Protein AF-A0A8X7PCP7-F1 (afdb_monomer)

InterPro domains:
  IPR029063 S-adenosyl-L-methionine-dependent methyltransferase superfamily [G3DSA:3.40.50.150] (1-66)
  IPR051720 rRNA N6-Adenosine-Methyltransferase/Polyamine Synthase [PTHR23290] (22-66)

Solvent-accessible surface area (backbone atoms only — not comparable to full-atom values): 4372 Å² total; per-residue (Å²): 129,84,74,61,70,89,52,92,56,86,58,51,45,56,51,46,66,64,50,60,52,43,30,60,77,64,52,29,70,46,76,46,77,77,48,78,48,75,52,75,44,62,59,86,50,91,86,54,89,54,68,56,45,82,43,80,47,74,44,74,47,71,40,66,53,81,83,128

Radius of gyration: 14.89 Å; Cα contacts (8 Å, |Δi|>4): 84; chains: 1; bounding box: 38×21×36 Å

Secondary structure (DSSP, 8-state):
----TT-SSTTHHHHHHTSHHHHHHTTEEEEEEEEEEEEEEE--STT-SSSEEEEEEEEEEEEEPP--

Nearest PDB structures (foldseek):
  2ivb-assembly1_C  TM=4.405E-01  e=3.098E+00  Escherichia coli
  5t7v-assembly1_S1  TM=2.350E-01  e=1.971E+00  Staphylococcus aureus
  7aeb-assembly1_Y  TM=2.336E-01  e=1.254E+00  Algoriphagus machipongonensis

Foldseek 3Di:
DPQPPPDPDPCSNVVCVVFVVVCVVVQFPGKDFPDKDWDWDADPDPPDPDRIDIDIDTDMDTHHDDDD

Mean predicted aligned error: 8.31 Å

Sequence (68 aa):
MNPPFGTRKKGADMEFLSGYEALRDFNAKSAEVICELRYDLPKLYKFHKRKEVDIAVDLWRFEPRQNN

Structure (mmCIF, N/CA/C/O backbone):
data_AF-A0A8X7PCP7-F1
#
_entry.id   AF-A0A8X7PCP7-F1
#
loop_
_atom_site.group_PDB
_atom_site.id
_atom_site.type_symbol
_atom_site.label_atom_id
_atom_site.label_alt_id
_atom_site.label_comp_id
_atom_site.label_asym_id
_atom_site.label_entity_id
_atom_site.label_seq_id
_atom_site.pdbx_PDB_ins_code
_atom_site.Cartn_x
_atom_site.Cartn_y
_atom_site.Cartn_z
_atom_site.occupancy
_atom_site.B_iso_or_equiv
_atom_site.auth_seq_id
_atom_site.auth_comp_id
_atom_site.auth_asym_id
_atom_site.auth_atom_id
_atom_site.pdbx_PDB_model_num
ATOM 1 N N . MET A 1 1 ? -9.829 7.016 -1.079 1.00 46.56 1 MET A N 1
ATOM 2 C CA . MET A 1 1 ? -8.608 7.535 -1.739 1.00 46.56 1 MET A CA 1
ATOM 3 C C . MET A 1 1 ? -7.608 6.388 -1.775 1.00 46.56 1 MET A C 1
ATOM 5 O O . MET A 1 1 ? -7.562 5.665 -0.790 1.00 46.56 1 MET A O 1
ATOM 9 N N . ASN A 1 2 ? -6.890 6.165 -2.882 1.00 44.94 2 ASN A N 1
ATOM 10 C CA . ASN A 1 2 ? -5.845 5.135 -2.918 1.00 44.94 2 ASN A CA 1
ATOM 11 C C . ASN A 1 2 ? -4.691 5.610 -2.014 1.00 44.94 2 ASN A C 1
ATOM 13 O O . ASN A 1 2 ? -4.331 6.787 -2.130 1.00 44.94 2 ASN A O 1
ATOM 17 N N . PRO A 1 3 ? -4.161 4.787 -1.099 1.00 55.81 3 PRO A N 1
ATOM 18 C CA . PRO A 1 3 ? -3.152 5.245 -0.154 1.00 55.81 3 PRO A CA 1
ATOM 19 C C . PRO A 1 3 ? -1.892 5.762 -0.864 1.00 55.81 3 PRO A C 1
ATOM 21 O O . PRO A 1 3 ? -1.648 5.396 -2.019 1.00 55.81 3 PRO A O 1
ATOM 24 N N . PRO A 1 4 ? -1.070 6.592 -0.195 1.00 56.81 4 PRO A N 1
ATOM 25 C CA . PRO A 1 4 ? 0.126 7.213 -0.763 1.00 56.81 4 PRO A CA 1
ATOM 26 C C . PRO A 1 4 ? 1.297 6.221 -0.929 1.00 56.81 4 PRO A C 1
ATOM 28 O O . PRO A 1 4 ? 2.445 6.518 -0.584 1.00 56.81 4 PRO A O 1
ATOM 31 N N . PHE A 1 5 ? 1.027 5.040 -1.482 1.00 60.81 5 PHE A N 1
ATOM 32 C CA . PHE A 1 5 ? 2.045 4.072 -1.861 1.00 60.81 5 PHE A CA 1
ATOM 33 C C . PHE A 1 5 ? 2.879 4.642 -3.015 1.00 60.81 5 PHE A C 1
ATOM 35 O O . PHE A 1 5 ? 2.348 5.158 -4.000 1.00 60.81 5 PHE A O 1
ATOM 42 N N . GLY A 1 6 ? 4.206 4.593 -2.885 1.00 57.66 6 GLY A N 1
ATOM 43 C CA . GLY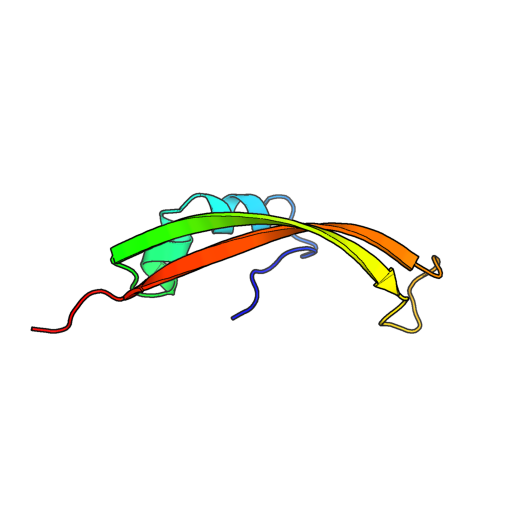 A 1 6 ? 5.117 5.186 -3.870 1.00 57.66 6 GLY A CA 1
ATOM 44 C C . GLY A 1 6 ? 5.291 6.705 -3.752 1.00 57.66 6 GLY A C 1
ATOM 45 O O . GLY A 1 6 ? 5.768 7.343 -4.694 1.00 57.66 6 GLY A O 1
ATOM 46 N N . THR A 1 7 ? 4.941 7.311 -2.611 1.00 63.69 7 THR A N 1
ATOM 47 C CA . THR A 1 7 ? 5.348 8.696 -2.344 1.00 63.69 7 THR A CA 1
ATOM 48 C C . THR A 1 7 ? 6.860 8.806 -2.153 1.00 63.69 7 THR A C 1
ATOM 50 O O . THR A 1 7 ? 7.542 7.878 -1.728 1.00 63.69 7 THR A O 1
ATOM 53 N N . ARG A 1 8 ? 7.417 9.985 -2.464 1.00 61.81 8 ARG A N 1
ATOM 54 C CA . ARG A 1 8 ? 8.846 10.276 -2.229 1.00 61.81 8 ARG A CA 1
ATOM 55 C C . ARG A 1 8 ? 9.189 10.422 -0.740 1.00 61.81 8 ARG A C 1
ATOM 57 O O . ARG A 1 8 ? 10.367 10.505 -0.405 1.00 61.81 8 ARG A O 1
ATOM 64 N N . LYS A 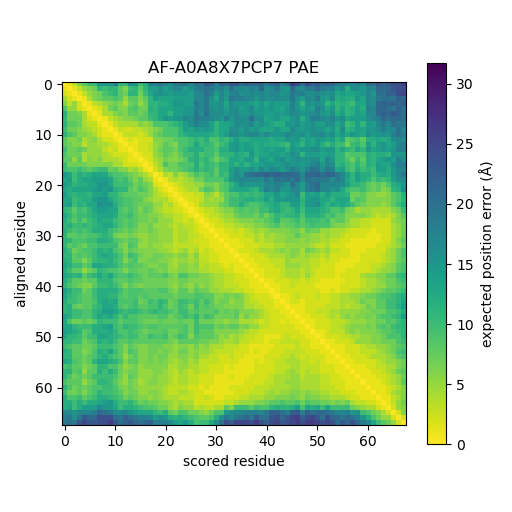1 9 ? 8.182 10.487 0.139 1.00 65.81 9 LYS A N 1
ATOM 65 C CA . LYS A 1 9 ? 8.361 10.544 1.590 1.00 65.81 9 LYS A CA 1
ATOM 66 C C . LYS A 1 9 ? 8.494 9.110 2.104 1.00 65.81 9 LYS A C 1
ATOM 68 O O . LYS A 1 9 ? 7.529 8.354 2.116 1.00 65.81 9 LYS A O 1
ATOM 73 N N . LYS A 1 10 ? 9.708 8.739 2.511 1.00 61.91 10 LYS A N 1
ATOM 74 C CA . LYS A 1 10 ? 9.996 7.424 3.095 1.00 61.91 10 LYS A CA 1
ATOM 75 C C . LYS A 1 10 ? 9.123 7.206 4.339 1.00 61.91 10 LYS A C 1
ATOM 77 O O . LYS A 1 10 ? 9.153 8.043 5.236 1.00 61.91 10 LYS A O 1
ATOM 82 N N . GLY A 1 11 ? 8.390 6.094 4.384 1.00 63.00 11 GLY A N 1
ATOM 83 C CA . GLY A 1 11 ? 7.553 5.709 5.522 1.00 63.00 11 GLY A CA 1
ATOM 84 C C . GLY A 1 11 ? 6.157 6.333 5.550 1.00 63.00 11 GLY A C 1
ATOM 85 O O . GLY A 1 11 ? 5.430 6.068 6.495 1.00 63.00 11 GLY A O 1
ATOM 86 N N . ALA A 1 12 ? 5.757 7.128 4.551 1.00 66.00 12 ALA A N 1
ATOM 87 C CA . ALA A 1 12 ? 4.393 7.672 4.479 1.00 66.00 12 A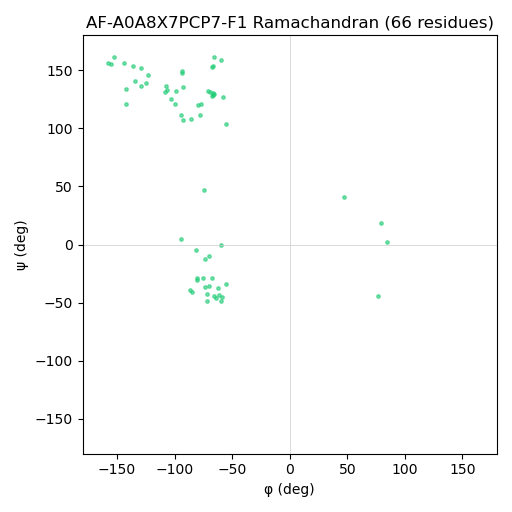LA A CA 1
ATOM 88 C C . ALA A 1 12 ? 3.329 6.585 4.238 1.00 66.00 12 ALA A C 1
ATOM 90 O O . ALA A 1 12 ? 2.183 6.711 4.654 1.00 66.00 12 ALA A O 1
ATOM 91 N N . ASP A 1 13 ? 3.727 5.510 3.566 1.00 65.12 13 ASP A N 1
ATOM 92 C CA . ASP A 1 13 ? 2.982 4.262 3.453 1.00 65.12 13 ASP A CA 1
ATOM 93 C C . ASP A 1 13 ? 2.827 3.571 4.813 1.00 65.12 13 ASP A C 1
ATOM 95 O O . ASP A 1 13 ? 1.723 3.183 5.173 1.00 65.12 13 ASP A O 1
ATOM 99 N N . MET A 1 14 ? 3.900 3.477 5.601 1.00 63.81 14 MET A N 1
ATOM 100 C CA . MET A 1 14 ? 3.863 2.886 6.944 1.00 63.81 14 MET A CA 1
ATOM 101 C C . MET A 1 14 ? 3.093 3.750 7.956 1.00 63.81 14 MET A C 1
ATOM 103 O O . MET A 1 14 ? 2.392 3.206 8.803 1.00 63.81 14 MET A O 1
ATOM 107 N N . GLU A 1 15 ? 3.184 5.081 7.858 1.00 65.38 15 GLU A N 1
ATOM 108 C CA . GLU A 1 15 ? 2.362 6.038 8.617 1.00 65.38 15 GLU A CA 1
ATOM 109 C C . GLU A 1 15 ? 0.874 5.826 8.297 1.00 65.38 15 GLU A C 1
ATOM 111 O O . GLU A 1 15 ? 0.075 5.604 9.207 1.00 65.38 15 GLU A O 1
ATOM 116 N N . PHE A 1 16 ? 0.516 5.736 7.010 1.00 65.94 16 PHE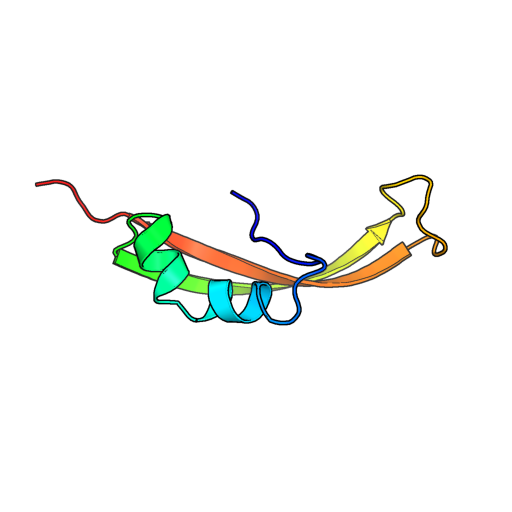 A N 1
ATOM 117 C CA . PHE A 1 16 ? -0.844 5.407 6.579 1.00 65.94 16 PHE A CA 1
ATOM 118 C C . PHE A 1 16 ? -1.314 4.040 7.110 1.00 65.94 16 PHE A C 1
ATOM 120 O O . PHE A 1 16 ? -2.432 3.910 7.610 1.00 65.94 16 PHE A O 1
ATOM 127 N N . LEU A 1 17 ? -0.456 3.018 7.023 1.00 63.53 17 LEU A N 1
ATOM 128 C CA . LEU A 1 17 ? -0.737 1.649 7.467 1.00 63.53 17 LEU A CA 1
ATOM 129 C C . LEU A 1 17 ? -0.741 1.477 8.986 1.00 63.53 17 LEU A C 1
ATOM 131 O O . LEU A 1 17 ? -1.231 0.454 9.459 1.00 63.53 17 LEU A O 1
ATOM 135 N N . SER A 1 18 ? -0.263 2.456 9.765 1.00 64.88 18 SER A N 1
ATOM 136 C CA . SER A 1 18 ? -0.257 2.397 11.237 1.00 64.88 18 SER A CA 1
ATOM 137 C C . SER A 1 18 ? -1.657 2.241 11.856 1.00 64.88 18 SER A C 1
ATOM 139 O O . SER A 1 18 ? -1.794 2.151 13.077 1.00 64.88 18 SER A O 1
ATOM 141 N N . GLY A 1 19 ? -2.709 2.191 11.030 1.00 61.59 19 GLY A N 1
ATOM 142 C CA . GLY A 1 19 ? -4.093 1.906 11.389 1.00 61.59 19 GLY A CA 1
ATOM 143 C C . GLY A 1 19 ? -4.752 3.113 12.035 1.00 61.59 19 GLY A C 1
ATOM 144 O O . GLY A 1 19 ? -5.850 3.499 11.657 1.00 61.59 19 GLY A O 1
ATOM 145 N N . TYR A 1 20 ? -4.055 3.778 12.949 1.00 62.03 20 TYR A N 1
ATO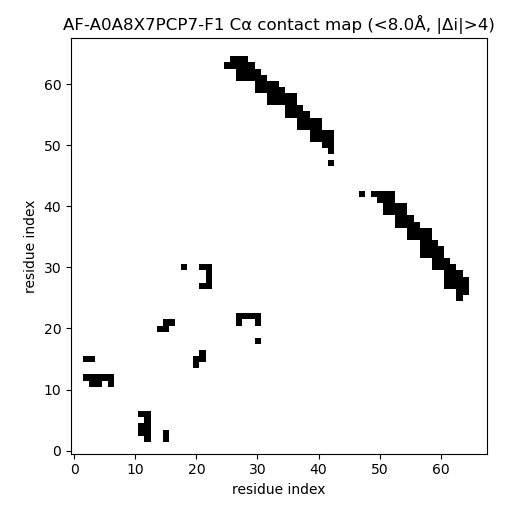M 146 C CA . TYR A 1 20 ? -4.554 4.927 13.684 1.00 62.03 20 TYR A CA 1
ATOM 147 C C . TYR A 1 20 ? -4.800 6.148 12.787 1.00 62.03 20 TYR A C 1
ATOM 149 O O . TYR A 1 20 ? -5.855 6.775 12.889 1.00 62.03 20 TYR A O 1
ATOM 157 N N . GLU A 1 21 ? -3.875 6.464 11.874 1.00 64.00 21 GLU A N 1
ATOM 158 C CA . GLU A 1 21 ? -4.046 7.597 10.955 1.00 64.00 21 GLU A CA 1
ATOM 159 C C . GLU A 1 21 ? -5.099 7.310 9.881 1.00 64.00 21 GLU A C 1
ATOM 161 O O . GLU A 1 21 ? -5.977 8.141 9.668 1.00 64.00 21 GLU A O 1
ATOM 166 N N . ALA A 1 22 ? -5.120 6.107 9.295 1.00 64.44 22 ALA A N 1
ATOM 167 C CA . ALA A 1 22 ? -6.169 5.722 8.349 1.00 64.44 22 ALA A CA 1
ATOM 168 C C . ALA A 1 22 ? -7.569 5.724 8.996 1.00 64.44 22 ALA A C 1
ATOM 170 O O . ALA A 1 22 ? -8.517 6.257 8.422 1.00 64.44 22 ALA A O 1
ATOM 171 N N . LEU A 1 23 ? -7.727 5.199 10.216 1.00 70.88 23 LEU A N 1
ATOM 172 C CA . LEU A 1 23 ? -9.012 5.252 10.925 1.00 70.88 23 LEU A CA 1
ATOM 173 C C . LEU A 1 23 ? -9.459 6.693 11.205 1.00 70.88 23 LEU A C 1
ATOM 175 O O . LEU A 1 23 ? -10.653 6.992 11.123 1.00 70.88 23 LEU A O 1
ATOM 179 N N . ARG A 1 24 ? -8.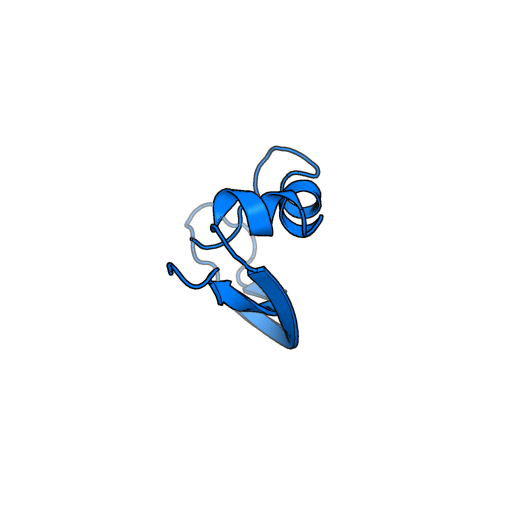515 7.588 11.524 1.00 70.56 24 ARG A N 1
ATOM 180 C CA . ARG A 1 24 ? -8.802 9.001 11.787 1.00 70.56 24 ARG A CA 1
ATOM 181 C C . ARG A 1 24 ? -9.168 9.755 10.511 1.00 70.56 24 ARG A C 1
ATOM 183 O O . ARG A 1 24 ? -10.189 10.437 10.493 1.00 70.56 24 ARG A O 1
ATOM 190 N N . ASP A 1 25 ? -8.375 9.606 9.458 1.00 71.62 25 ASP A N 1
ATOM 191 C CA . ASP A 1 25 ? -8.520 10.368 8.217 1.00 71.62 25 ASP A CA 1
ATOM 192 C C . ASP A 1 25 ? -9.706 9.879 7.368 1.00 71.62 25 ASP A C 1
ATOM 194 O O . ASP A 1 25 ? -10.336 10.677 6.674 1.00 71.62 25 ASP A O 1
ATOM 198 N N . PHE A 1 26 ? -10.075 8.593 7.462 1.00 71.44 26 PHE A N 1
ATOM 199 C CA . PHE A 1 26 ? -11.267 8.040 6.800 1.00 71.44 26 PHE A CA 1
ATOM 200 C C . PHE A 1 26 ? -12.520 8.002 7.685 1.00 71.44 26 PHE A C 1
ATOM 202 O O . PHE A 1 26 ? -13.544 7.477 7.248 1.00 71.44 26 PHE A O 1
ATOM 209 N N . ASN A 1 27 ? -12.471 8.545 8.911 1.00 77.25 27 ASN A N 1
ATOM 210 C CA . ASN A 1 27 ? -13.558 8.459 9.899 1.00 77.25 27 ASN A CA 1
ATOM 211 C C . ASN A 1 27 ? -14.113 7.024 10.050 1.00 77.25 27 ASN A C 1
ATOM 213 O O . ASN A 1 27 ? -15.322 6.782 10.133 1.00 77.25 27 ASN A O 1
ATOM 217 N N . ALA A 1 28 ? -13.205 6.051 10.044 1.00 80.50 28 ALA A N 1
ATOM 218 C CA . ALA A 1 28 ? -13.536 4.642 10.122 1.00 80.50 28 ALA A CA 1
ATOM 219 C C . ALA A 1 28 ? -13.503 4.156 11.579 1.00 80.50 28 ALA A C 1
ATOM 221 O O . ALA A 1 28 ? -12.799 4.677 12.452 1.00 80.50 28 ALA A O 1
ATOM 222 N N . LYS A 1 29 ? -14.342 3.167 11.861 1.00 85.12 29 LYS A N 1
ATOM 223 C CA . LYS A 1 29 ? -14.408 2.424 13.118 1.00 85.12 29 LYS A CA 1
ATOM 224 C C . LYS A 1 29 ? -13.389 1.286 13.120 1.00 85.12 29 LYS A C 1
ATOM 226 O O . LYS A 1 29 ? -12.745 1.059 14.137 1.00 85.12 29 LYS A O 1
ATOM 231 N N . SER A 1 30 ? -13.245 0.600 11.990 1.00 83.69 30 SER A N 1
ATOM 232 C CA . SER A 1 30 ? -12.302 -0.502 11.799 1.00 83.69 30 SER A CA 1
ATOM 233 C C . SER A 1 30 ? -11.729 -0.495 10.380 1.00 83.69 30 SER A C 1
ATOM 235 O O . SER A 1 30 ? -12.319 0.069 9.452 1.00 83.69 30 SER A O 1
ATOM 237 N N . ALA A 1 31 ? -10.547 -1.092 10.243 1.00 82.94 31 ALA A N 1
ATOM 238 C CA . ALA A 1 31 ? -9.831 -1.290 8.993 1.00 82.94 31 ALA A CA 1
ATOM 239 C C . ALA A 1 31 ? -9.149 -2.662 9.054 1.00 82.94 31 ALA A C 1
ATOM 241 O O . ALA A 1 31 ? -8.356 -2.903 9.962 1.00 82.94 31 ALA A O 1
ATOM 242 N N . GLU A 1 32 ? -9.472 -3.558 8.126 1.00 82.62 32 GLU A N 1
ATOM 243 C CA . GLU A 1 32 ? -8.995 -4.946 8.127 1.00 82.62 32 GLU A CA 1
ATOM 244 C C . GLU A 1 32 ? -8.524 -5.353 6.729 1.00 82.62 32 GLU A C 1
ATOM 246 O O . GLU A 1 32 ? -9.164 -5.011 5.733 1.00 82.62 32 GLU A O 1
ATOM 251 N N . VAL A 1 33 ? -7.429 -6.109 6.641 1.00 84.75 33 VAL A N 1
ATOM 252 C CA . VAL A 1 33 ? -6.989 -6.733 5.385 1.00 84.75 33 VAL A CA 1
ATOM 253 C C . VAL A 1 33 ? -7.826 -7.986 5.144 1.00 84.75 33 VAL A C 1
ATOM 255 O O . VAL A 1 33 ? -7.812 -8.904 5.959 1.00 84.75 33 VAL A O 1
ATOM 258 N N . ILE A 1 34 ? -8.559 -8.034 4.030 1.00 89.88 34 ILE A N 1
ATOM 259 C CA . ILE A 1 34 ? -9.361 -9.207 3.649 1.00 89.88 34 ILE A CA 1
ATOM 260 C C . ILE A 1 34 ? -8.521 -10.211 2.858 1.00 89.88 34 ILE A C 1
ATOM 262 O O . ILE A 1 34 ? -8.695 -11.420 3.008 1.00 89.88 34 ILE A O 1
ATOM 266 N N . CYS A 1 35 ? -7.645 -9.728 1.978 1.00 87.19 35 CYS A N 1
ATOM 267 C CA . CYS A 1 35 ? -6.762 -10.585 1.201 1.00 87.19 35 CYS A CA 1
ATOM 268 C C . CYS A 1 35 ? -5.494 -9.858 0.755 1.00 87.19 35 CYS A C 1
ATOM 270 O O . CYS A 1 35 ? -5.485 -8.640 0.592 1.00 87.19 35 CYS A O 1
ATOM 272 N N . GLU A 1 36 ? -4.450 -10.643 0.516 1.00 87.75 36 GLU A N 1
ATOM 273 C CA . GLU A 1 36 ? -3.194 -10.215 -0.095 1.00 87.75 36 GLU A CA 1
ATOM 274 C C . GLU A 1 36 ? -3.152 -10.763 -1.526 1.00 87.75 36 GLU A C 1
ATOM 276 O O . GLU A 1 36 ? -3.471 -11.931 -1.770 1.00 87.75 36 GLU A O 1
ATOM 281 N N . LEU A 1 37 ? -2.794 -9.923 -2.492 1.00 87.88 37 LEU A N 1
ATOM 282 C CA . LEU A 1 37 ? -2.840 -10.228 -3.919 1.00 87.88 37 LEU A CA 1
ATOM 283 C C . LEU A 1 37 ? -1.499 -9.909 -4.578 1.00 87.88 37 LEU A C 1
ATOM 285 O O . LEU A 1 37 ? -0.784 -8.998 -4.163 1.00 87.88 37 LEU A O 1
ATOM 289 N N . ARG A 1 38 ? -1.182 -10.635 -5.654 1.00 90.25 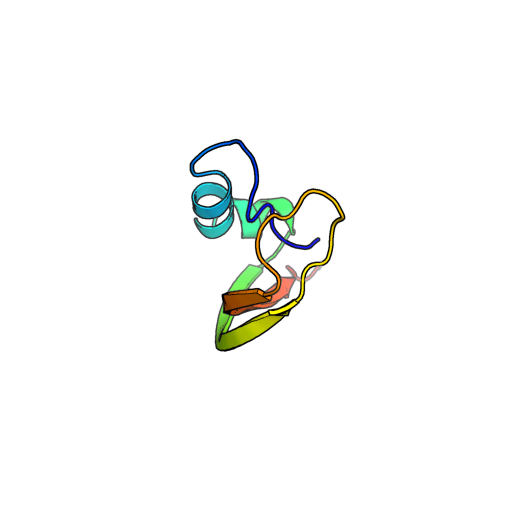38 ARG A N 1
ATOM 290 C CA . ARG A 1 38 ? -0.026 -10.365 -6.517 1.00 90.25 38 ARG A CA 1
ATOM 291 C C . ARG A 1 38 ? -0.447 -10.302 -7.971 1.00 90.25 38 ARG A C 1
ATOM 293 O O . ARG A 1 38 ? -1.235 -11.141 -8.407 1.00 90.25 38 ARG A O 1
ATOM 300 N N . TYR A 1 39 ? 0.062 -9.320 -8.703 1.00 90.12 39 TYR A N 1
ATOM 301 C CA . TYR A 1 39 ? -0.138 -9.233 -10.146 1.00 90.12 39 TYR A CA 1
ATOM 302 C C . TYR A 1 39 ? 0.937 -8.380 -10.820 1.00 90.12 39 TYR A C 1
ATOM 304 O O . TYR A 1 39 ? 1.529 -7.490 -10.208 1.00 90.12 39 TYR A O 1
ATOM 312 N N . ASP A 1 40 ? 1.140 -8.621 -12.113 1.00 94.00 40 ASP A N 1
ATOM 313 C CA . ASP A 1 40 ? 2.044 -7.826 -12.937 1.00 94.00 40 ASP A CA 1
ATOM 314 C C . ASP A 1 40 ? 1.397 -6.492 -13.321 1.00 94.00 40 ASP A C 1
ATOM 316 O O . ASP A 1 40 ? 0.348 -6.437 -13.971 1.00 94.00 40 ASP A O 1
ATOM 320 N N . LEU A 1 41 ? 2.036 -5.386 -12.936 1.00 92.12 41 LEU A N 1
ATOM 321 C CA . LEU A 1 41 ? 1.621 -4.045 -13.324 1.00 92.12 41 LEU A CA 1
ATOM 322 C C . LEU A 1 41 ? 2.394 -3.603 -14.574 1.00 92.12 41 LEU A C 1
ATOM 324 O O . LEU A 1 41 ? 3.600 -3.331 -14.482 1.00 92.12 41 LEU A O 1
ATOM 328 N N . PRO A 1 42 ? 1.736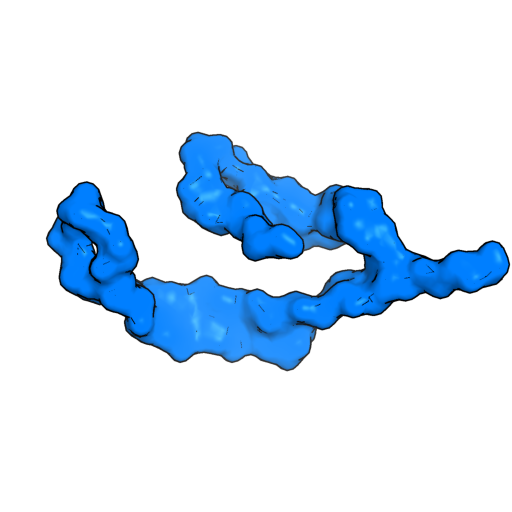 -3.461 -15.740 1.00 93.69 42 PRO A N 1
ATOM 329 C CA . PRO A 1 42 ? 2.393 -2.929 -16.921 1.00 93.69 42 PRO A CA 1
ATOM 330 C C . PRO A 1 42 ? 2.780 -1.462 -16.719 1.00 93.69 42 PRO A C 1
ATOM 332 O O . PRO A 1 42 ? 2.251 -0.732 -15.877 1.00 93.69 42 PRO A O 1
ATOM 335 N N . LYS A 1 43 ? 3.710 -0.988 -17.542 1.00 91.94 43 LYS A N 1
ATOM 336 C CA . LYS A 1 43 ? 4.158 0.403 -17.563 1.00 91.94 43 LYS A CA 1
ATOM 337 C C . LYS A 1 43 ? 2.987 1.380 -17.770 1.00 91.94 43 LYS A C 1
ATOM 339 O O . LYS A 1 43 ? 2.545 1.599 -18.892 1.00 91.94 43 LYS A O 1
ATOM 344 N N . LEU A 1 44 ? 2.566 2.045 -16.690 1.00 88.00 44 LEU A N 1
ATOM 345 C CA . LEU A 1 44 ? 1.505 3.065 -16.731 1.00 88.00 44 LEU A CA 1
ATOM 346 C C . LEU A 1 44 ? 1.976 4.450 -17.211 1.00 88.00 44 LEU A C 1
ATOM 348 O O . LEU A 1 44 ? 1.209 5.186 -17.825 1.00 88.00 44 LEU A O 1
ATOM 352 N N . TYR A 1 45 ? 3.237 4.819 -16.955 1.00 85.31 45 TYR A N 1
ATOM 353 C CA . TYR A 1 45 ? 3.761 6.154 -17.270 1.00 85.31 45 TYR A CA 1
ATOM 354 C C . TYR A 1 45 ? 4.984 6.116 -18.186 1.00 85.31 45 TYR A C 1
ATOM 356 O O . TYR A 1 45 ? 5.841 5.241 -18.069 1.00 85.31 45 TYR A O 1
ATOM 364 N N . LYS A 1 46 ? 5.122 7.126 -19.062 1.00 87.44 46 LYS A N 1
ATOM 365 C CA . LYS A 1 46 ? 6.197 7.229 -20.075 1.00 87.44 46 LYS A CA 1
ATOM 366 C C . LYS A 1 46 ? 7.610 7.151 -19.483 1.00 87.44 46 LYS A C 1
ATOM 368 O O . LYS A 1 46 ? 8.491 6.561 -20.107 1.00 87.44 46 LYS A O 1
ATOM 373 N N . PHE A 1 47 ? 7.802 7.679 -18.275 1.00 90.75 47 PHE A N 1
ATOM 374 C CA . PHE A 1 47 ? 9.092 7.737 -17.579 1.00 90.75 47 PHE A CA 1
ATOM 375 C C . PHE A 1 47 ? 9.488 6.439 -16.852 1.00 90.75 47 PHE A C 1
ATOM 377 O O . PHE A 1 47 ? 10.598 6.353 -16.328 1.00 90.75 47 PHE A O 1
ATOM 384 N N . HIS A 1 48 ? 8.636 5.407 -16.818 1.00 88.56 48 HIS A N 1
ATOM 385 C CA . HIS A 1 48 ? 9.039 4.116 -16.258 1.00 88.56 48 HIS A CA 1
ATOM 386 C C . HIS A 1 48 ? 10.045 3.412 -17.175 1.00 88.56 48 HIS A C 1
ATOM 388 O O . HIS A 1 48 ? 9.843 3.296 -18.385 1.00 88.56 48 HIS A O 1
ATOM 394 N N . LYS A 1 49 ? 11.140 2.924 -16.593 1.00 91.25 49 LYS A N 1
ATOM 395 C CA . LYS A 1 49 ? 12.210 2.234 -17.331 1.00 91.25 49 LYS A CA 1
ATOM 396 C C . LYS A 1 49 ? 11.878 0.767 -17.625 1.00 91.25 49 LYS A C 1
ATOM 398 O O . LYS A 1 49 ? 12.350 0.226 -18.617 1.00 91.25 49 LYS A O 1
ATOM 403 N N . ARG A 1 50 ? 11.077 0.133 -16.765 1.00 91.62 50 ARG A N 1
ATOM 404 C CA . ARG A 1 50 ? 10.676 -1.277 -16.876 1.00 91.62 50 ARG A CA 1
ATOM 405 C C . ARG A 1 50 ? 9.345 -1.396 -17.616 1.00 91.62 50 ARG A C 1
ATOM 407 O O . ARG A 1 50 ? 8.520 -0.487 -17.522 1.00 91.62 50 ARG A O 1
ATOM 414 N N . LYS A 1 51 ? 9.173 -2.488 -18.367 1.00 92.81 51 LYS A N 1
ATOM 415 C CA . LYS A 1 51 ? 7.938 -2.777 -19.117 1.00 92.81 51 LYS A CA 1
ATOM 416 C C . LYS A 1 51 ? 6.803 -3.221 -18.195 1.00 92.81 51 LYS A C 1
ATOM 418 O O . LYS A 1 51 ? 5.669 -2.815 -18.417 1.00 92.81 51 LYS A O 1
ATOM 423 N N . GLU A 1 52 ? 7.142 -3.968 -17.155 1.00 93.69 52 GLU A N 1
ATOM 424 C CA . GLU A 1 52 ? 6.234 -4.463 -16.124 1.00 93.69 52 GLU A CA 1
ATOM 425 C C . GLU A 1 52 ? 6.998 -4.665 -14.812 1.00 93.69 52 GLU A C 1
ATOM 427 O O . GLU A 1 52 ? 8.239 -4.692 -14.802 1.00 93.69 52 GLU A O 1
ATOM 432 N N . VAL A 1 53 ? 6.259 -4.745 -13.711 1.00 91.50 53 VAL A N 1
ATOM 433 C CA . VAL A 1 53 ? 6.765 -5.092 -12.381 1.00 91.50 53 VAL A CA 1
ATOM 434 C C . VAL A 1 53 ? 5.733 -5.966 -11.666 1.00 91.50 53 VAL A C 1
ATOM 436 O O . VAL A 1 53 ? 4.559 -5.608 -11.660 1.00 91.50 53 VAL A O 1
ATOM 439 N N . ASP A 1 54 ? 6.168 -7.066 -11.048 1.00 90.81 54 ASP A N 1
ATOM 440 C CA . ASP A 1 54 ? 5.339 -7.825 -10.099 1.00 90.81 54 ASP A CA 1
ATOM 441 C C . ASP A 1 54 ? 5.119 -6.973 -8.845 1.00 90.81 54 ASP A C 1
ATOM 443 O O . ASP A 1 54 ? 6.081 -6.439 -8.273 1.00 90.81 54 ASP A O 1
ATOM 447 N N . ILE A 1 55 ? 3.862 -6.811 -8.438 1.00 84.88 55 ILE A N 1
ATOM 448 C CA . ILE A 1 55 ? 3.491 -6.053 -7.244 1.00 84.88 55 ILE A CA 1
ATOM 449 C C . ILE A 1 55 ? 2.660 -6.907 -6.296 1.00 84.88 55 ILE A C 1
ATOM 451 O O . ILE A 1 55 ? 1.761 -7.630 -6.711 1.00 84.88 55 ILE A O 1
ATOM 455 N N . ALA A 1 56 ? 2.953 -6.777 -5.004 1.00 85.50 56 ALA A N 1
ATOM 456 C CA . ALA A 1 56 ? 2.132 -7.306 -3.925 1.00 85.50 56 ALA A CA 1
ATOM 457 C C . ALA A 1 56 ? 1.260 -6.176 -3.366 1.00 85.50 56 ALA A C 1
ATOM 459 O O . ALA A 1 56 ? 1.768 -5.079 -3.116 1.00 85.50 56 ALA A O 1
ATOM 460 N N . VAL A 1 57 ? -0.037 -6.430 -3.205 1.00 83.38 57 VAL A N 1
ATOM 461 C CA . VAL A 1 57 ? -1.011 -5.461 -2.690 1.00 83.38 57 VAL A CA 1
ATOM 462 C C . VAL A 1 57 ? -1.942 -6.103 -1.671 1.00 83.38 57 VAL A C 1
ATOM 464 O O . VAL A 1 57 ? -2.256 -7.287 -1.772 1.00 83.38 57 VAL A O 1
ATOM 467 N N . ASP A 1 58 ? -2.468 -5.283 -0.769 1.00 84.19 58 ASP A N 1
ATOM 468 C CA . ASP A 1 58 ? -3.456 -5.692 0.227 1.00 84.19 58 ASP A CA 1
ATOM 469 C C . ASP A 1 58 ? -4.833 -5.117 -0.124 1.00 84.19 58 ASP A C 1
ATOM 471 O O . ASP A 1 58 ?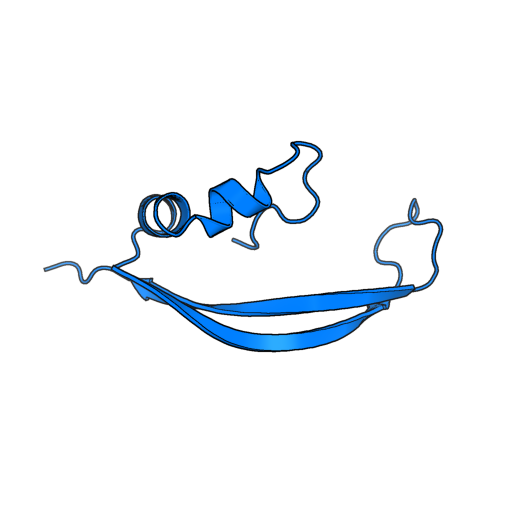 -4.966 -3.934 -0.462 1.00 84.19 58 ASP A O 1
ATOM 475 N N . LEU A 1 59 ? -5.883 -5.929 -0.001 1.00 84.06 59 LEU A N 1
ATOM 476 C CA . LEU A 1 59 ? -7.270 -5.486 -0.095 1.00 84.06 59 LEU A CA 1
ATOM 477 C C . LEU A 1 59 ? -7.805 -5.144 1.296 1.00 84.06 59 LEU A C 1
ATOM 479 O O . LEU A 1 59 ? -8.113 -6.029 2.094 1.00 84.06 59 LEU A O 1
ATOM 483 N N . TRP A 1 60 ? -7.975 -3.853 1.558 1.00 84.81 60 TRP A N 1
ATOM 484 C CA . TRP A 1 60 ? -8.480 -3.345 2.831 1.00 84.81 60 TRP A CA 1
ATOM 485 C C . TRP A 1 60 ? -9.999 -3.140 2.825 1.00 84.81 60 TRP A C 1
ATOM 487 O O . TRP A 1 60 ? -10.559 -2.533 1.910 1.00 84.81 60 TRP A O 1
ATOM 497 N N . ARG A 1 61 ? -10.662 -3.572 3.900 1.00 85.19 61 ARG A N 1
ATOM 498 C CA . ARG A 1 61 ? -12.045 -3.230 4.246 1.00 85.19 61 ARG A CA 1
ATOM 499 C C . ARG A 1 61 ? -12.058 -2.192 5.346 1.00 85.19 61 ARG A C 1
ATOM 501 O O . ARG A 1 61 ? -11.529 -2.436 6.422 1.00 85.19 61 ARG A O 1
ATOM 508 N N . PHE A 1 62 ? -12.744 -1.085 5.100 1.00 85.38 62 PHE A N 1
ATOM 509 C CA . PHE A 1 62 ? -13.001 -0.058 6.103 1.00 85.38 62 PHE A CA 1
ATOM 510 C C . PHE A 1 62 ? -14.478 -0.089 6.503 1.00 85.38 62 PHE A C 1
ATOM 512 O O . PHE A 1 62 ? -15.353 -0.096 5.636 1.00 85.38 62 PHE A O 1
ATOM 519 N N . GLU A 1 63 ? -14.763 -0.095 7.805 1.00 86.19 63 GLU A N 1
ATOM 520 C CA . GLU A 1 63 ? -16.114 0.102 8.344 1.00 86.19 63 GLU A CA 1
ATOM 521 C C . GLU A 1 63 ? -16.241 1.559 8.812 1.00 86.19 63 GLU A C 1
ATOM 523 O O . GLU A 1 63 ? -15.463 1.977 9.672 1.00 86.19 63 GLU A O 1
ATOM 528 N N . PRO A 1 64 ? -17.178 2.363 8.283 1.00 85.00 64 PRO A N 1
ATOM 529 C CA . PRO A 1 64 ? -17.376 3.730 8.753 1.00 85.00 64 PRO A CA 1
ATOM 530 C C . PRO A 1 64 ? -17.910 3.747 10.191 1.00 85.00 64 PRO A C 1
ATOM 532 O O . PRO A 1 64 ? -18.595 2.820 10.631 1.00 85.00 64 PRO A O 1
ATOM 535 N N . ARG A 1 65 ? -17.637 4.823 10.937 1.00 81.56 65 ARG A N 1
ATOM 536 C CA . ARG A 1 65 ? -18.339 5.065 12.207 1.00 81.56 65 ARG A CA 1
ATOM 537 C C . ARG A 1 65 ? -19.809 5.348 11.896 1.00 81.56 65 ARG A C 1
ATOM 539 O O . ARG A 1 65 ? -20.098 6.178 11.038 1.00 81.56 65 ARG A O 1
ATOM 546 N N . GLN A 1 66 ? -20.735 4.645 12.548 1.00 75.19 66 GLN A N 1
ATOM 547 C CA . GLN A 1 66 ? -22.153 4.976 12.409 1.00 75.19 66 GLN A CA 1
ATOM 548 C C . GLN A 1 66 ? -22.399 6.363 13.008 1.00 75.19 66 GLN A C 1
ATOM 550 O O . GLN A 1 66 ? -21.985 6.631 14.137 1.00 75.19 66 GLN A O 1
ATOM 555 N N . ASN A 1 67 ? -23.059 7.232 12.245 1.00 63.09 67 ASN A N 1
ATOM 556 C CA . ASN A 1 67 ? -23.628 8.457 12.786 1.00 63.09 67 ASN A CA 1
ATOM 557 C C . ASN A 1 67 ? -24.926 8.059 13.494 1.00 63.09 67 ASN A C 1
ATOM 559 O O . ASN A 1 67 ? -25.863 7.625 12.823 1.00 63.09 67 ASN A O 1
ATOM 563 N N . ASN A 1 68 ? -24.947 8.160 14.823 1.00 53.53 68 ASN A N 1
ATOM 564 C CA . ASN A 1 68 ? -26.202 8.243 15.570 1.00 53.53 68 ASN A CA 1
ATOM 565 C C . ASN A 1 68 ? -26.831 9.621 15.363 1.00 53.53 68 ASN A C 1
ATOM 567 O O . ASN A 1 68 ? -26.058 10.609 15.363 1.00 53.53 68 ASN A O 1
#

Organism: Brassica carinata (NCBI:txid52824)

pLDDT: mean 76.84, std 13.19, range [44.94, 94.0]